Protein AF-A0A2E0BP72-F1 (afdb_monomer_lite)

Structure (mmCIF, N/CA/C/O backbone):
data_AF-A0A2E0BP72-F1
#
_entry.id   AF-A0A2E0BP72-F1
#
loop_
_atom_site.group_PDB
_atom_site.id
_atom_site.type_symbol
_atom_site.label_atom_id
_atom_site.label_alt_id
_atom_site.label_comp_id
_atom_site.label_asym_id
_atom_site.label_entity_id
_atom_site.label_seq_id
_atom_site.pdbx_PDB_ins_code
_atom_site.Cartn_x
_atom_site.Cartn_y
_atom_site.Cartn_z
_atom_site.occupancy
_atom_site.B_iso_or_equiv
_atom_site.auth_seq_id
_atom_site.auth_comp_id
_atom_site.auth_asym_id
_atom_site.auth_atom_id
_atom_site.pdbx_PDB_model_num
ATOM 1 N N . MET A 1 1 ? 23.089 -10.693 -28.184 1.00 66.25 1 MET A N 1
ATOM 2 C CA . MET A 1 1 ? 21.725 -10.271 -27.808 1.00 66.25 1 MET A CA 1
ATOM 3 C C . MET A 1 1 ? 21.335 -9.177 -28.765 1.00 66.25 1 MET A C 1
ATOM 5 O O . MET A 1 1 ? 22.103 -8.231 -28.905 1.00 66.25 1 MET A O 1
ATOM 9 N N . ASP A 1 2 ? 20.210 -9.329 -29.446 1.00 93.31 2 ASP A N 1
ATOM 10 C CA . ASP A 1 2 ? 19.796 -8.368 -30.461 1.00 93.31 2 ASP A CA 1
ATOM 11 C C . ASP A 1 2 ? 19.290 -7.083 -29.804 1.00 93.31 2 ASP A C 1
ATOM 13 O O . ASP A 1 2 ? 18.782 -7.100 -28.678 1.00 93.31 2 ASP A O 1
ATOM 17 N N . ALA A 1 3 ? 19.409 -5.956 -30.510 1.00 93.19 3 ALA A N 1
ATOM 18 C CA . ALA A 1 3 ? 18.943 -4.659 -30.017 1.00 93.19 3 ALA A CA 1
ATOM 19 C C . ALA A 1 3 ? 17.461 -4.700 -29.595 1.00 93.19 3 ALA A C 1
ATOM 21 O O . ALA A 1 3 ? 17.080 -4.094 -28.596 1.00 93.19 3 ALA A O 1
ATOM 22 N N . LEU A 1 4 ? 16.647 -5.494 -30.300 1.00 93.25 4 LEU A N 1
ATOM 23 C CA . LEU A 1 4 ? 15.248 -5.751 -29.959 1.00 93.25 4 LEU A CA 1
ATOM 24 C C . LEU A 1 4 ? 15.102 -6.390 -28.568 1.00 93.25 4 LEU A C 1
ATOM 26 O O . LEU A 1 4 ? 14.283 -5.946 -27.767 1.00 93.25 4 LEU A O 1
ATOM 30 N N . THR A 1 5 ? 15.914 -7.403 -28.259 1.00 93.25 5 THR A N 1
ATOM 31 C CA . THR A 1 5 ? 15.888 -8.096 -26.964 1.00 93.25 5 THR A CA 1
ATOM 32 C C . THR A 1 5 ? 16.240 -7.143 -25.825 1.00 93.25 5 THR A C 1
ATOM 34 O O . THR A 1 5 ? 15.578 -7.152 -24.792 1.00 93.25 5 THR A O 1
ATOM 37 N N . ILE A 1 6 ? 17.232 -6.271 -26.032 1.00 94.81 6 ILE A N 1
ATOM 38 C CA . ILE A 1 6 ? 17.645 -5.271 -25.037 1.00 94.81 6 ILE A CA 1
ATOM 39 C C . ILE A 1 6 ? 16.500 -4.288 -24.758 1.00 94.81 6 ILE A C 1
ATOM 41 O O . ILE A 1 6 ? 16.183 -4.032 -23.598 1.00 94.81 6 ILE A O 1
ATOM 45 N N . ILE A 1 7 ? 15.837 -3.783 -25.802 1.00 95.75 7 ILE A N 1
ATOM 46 C CA . ILE A 1 7 ? 14.709 -2.849 -25.666 1.00 95.75 7 ILE A CA 1
ATOM 47 C C . ILE A 1 7 ? 13.550 -3.494 -24.896 1.00 95.75 7 ILE A C 1
ATOM 49 O O . ILE A 1 7 ? 13.014 -2.883 -23.973 1.00 95.75 7 ILE A O 1
ATOM 53 N N . VAL A 1 8 ? 13.194 -4.741 -25.220 1.00 96.00 8 VAL A N 1
ATOM 54 C CA . VAL A 1 8 ? 12.121 -5.470 -24.521 1.00 96.00 8 VAL A CA 1
ATOM 55 C C . VAL A 1 8 ? 12.453 -5.655 -23.038 1.00 96.00 8 VAL A C 1
ATOM 57 O O . VAL A 1 8 ? 11.600 -5.414 -22.183 1.00 96.00 8 VAL A O 1
ATOM 60 N N . CYS A 1 9 ? 13.697 -6.014 -22.709 1.00 95.06 9 CYS A N 1
ATOM 61 C CA . CYS A 1 9 ? 14.136 -6.137 -21.319 1.00 95.06 9 CYS A CA 1
ATOM 62 C C . CYS A 1 9 ? 14.045 -4.805 -20.560 1.00 95.06 9 CYS A C 1
ATOM 64 O O . CYS A 1 9 ? 13.558 -4.782 -19.430 1.00 95.06 9 CYS A O 1
ATOM 66 N N . VAL A 1 10 ? 14.457 -3.694 -21.178 1.00 96.06 10 VAL A N 1
ATOM 67 C CA . VAL A 1 10 ? 14.370 -2.361 -20.561 1.00 96.06 10 VAL A CA 1
ATOM 68 C C . VAL A 1 10 ? 12.916 -1.971 -20.297 1.00 96.06 10 VAL A C 1
ATOM 70 O O . VAL A 1 10 ? 12.597 -1.530 -19.195 1.00 96.06 10 VAL A O 1
ATOM 73 N N . VAL A 1 11 ? 12.015 -2.193 -21.258 1.00 96.69 11 VAL A N 1
ATOM 74 C CA . VAL A 1 11 ? 10.582 -1.896 -21.095 1.00 96.69 11 VAL A CA 1
ATOM 75 C C . VAL A 1 11 ? 9.975 -2.700 -19.944 1.00 96.69 11 VAL A C 1
ATOM 77 O O . VAL A 1 11 ? 9.235 -2.141 -19.134 1.00 96.69 11 VAL A O 1
ATOM 80 N N . LEU A 1 12 ? 10.322 -3.985 -19.819 1.00 96.44 12 LEU A N 1
ATOM 81 C CA . LEU A 1 12 ? 9.845 -4.827 -18.720 1.00 96.44 12 LEU A CA 1
ATOM 82 C C . LEU A 1 12 ? 10.327 -4.315 -17.358 1.00 96.44 12 LEU A C 1
ATOM 84 O O . LEU A 1 12 ? 9.517 -4.166 -16.442 1.00 96.44 12 LEU A O 1
ATOM 88 N N . ILE A 1 13 ? 11.610 -3.970 -17.236 1.00 96.44 13 ILE A N 1
ATOM 89 C CA . ILE A 1 13 ? 12.178 -3.429 -15.994 1.00 96.44 13 ILE A CA 1
ATOM 90 C C . ILE A 1 13 ? 11.513 -2.094 -15.632 1.00 96.44 13 ILE A C 1
ATOM 92 O O . ILE A 1 13 ? 11.091 -1.904 -14.491 1.00 96.44 13 ILE A O 1
ATOM 96 N N . CYS A 1 14 ? 11.348 -1.191 -16.602 1.00 96.56 14 CYS A N 1
ATOM 97 C CA . CYS A 1 14 ? 10.656 0.078 -16.388 1.00 96.56 14 CYS A CA 1
ATOM 98 C C . CYS A 1 14 ? 9.200 -0.130 -15.952 1.00 96.56 14 CYS A C 1
ATOM 100 O O . CYS A 1 14 ? 8.750 0.517 -15.008 1.00 96.56 14 CYS A O 1
ATOM 102 N N . SER A 1 15 ? 8.475 -1.058 -16.584 1.00 96.25 15 SER A N 1
ATOM 103 C CA . SER A 1 15 ? 7.086 -1.357 -16.219 1.00 96.25 15 SER A CA 1
ATOM 104 C C . SER A 1 15 ? 6.966 -1.867 -14.780 1.00 96.25 15 SER A C 1
ATOM 106 O O . SER A 1 15 ? 6.078 -1.434 -14.046 1.00 96.25 15 SER A O 1
ATOM 108 N N . TYR A 1 16 ? 7.907 -2.706 -14.338 1.00 96.38 16 TYR A N 1
ATOM 109 C CA . TYR A 1 16 ? 7.936 -3.228 -12.976 1.00 96.38 16 TYR A CA 1
ATOM 110 C C . TYR A 1 16 ? 8.126 -2.113 -11.942 1.00 96.38 16 TYR A C 1
ATOM 112 O O . TYR A 1 16 ? 7.406 -2.057 -10.946 1.00 96.38 16 TYR A O 1
ATOM 120 N N . ILE A 1 17 ? 9.044 -1.178 -12.210 1.00 96.56 17 ILE A N 1
ATOM 121 C CA . ILE A 1 17 ? 9.292 -0.024 -11.334 1.00 96.56 17 ILE A CA 1
ATOM 122 C C . ILE A 1 17 ? 8.039 0.857 -11.230 1.00 96.56 17 ILE A C 1
ATOM 124 O O . ILE A 1 17 ? 7.694 1.307 -10.138 1.00 96.56 17 ILE A O 1
ATOM 128 N N . ILE A 1 18 ? 7.326 1.071 -12.339 1.00 96.25 18 ILE A N 1
ATOM 129 C CA . ILE A 1 18 ? 6.099 1.879 -12.357 1.00 96.25 18 ILE A CA 1
ATOM 130 C C . ILE A 1 18 ? 4.994 1.214 -11.529 1.00 96.25 18 ILE A C 1
ATOM 132 O O . ILE A 1 18 ? 4.376 1.876 -10.694 1.00 96.25 18 ILE A O 1
ATOM 136 N N . VAL A 1 19 ? 4.761 -0.091 -11.710 1.00 96.44 19 VAL A N 1
ATOM 137 C CA . VAL A 1 19 ? 3.755 -0.826 -10.923 1.00 96.44 19 VAL A CA 1
ATOM 138 C C . VAL A 1 19 ? 4.115 -0.817 -9.438 1.00 96.44 19 VAL A C 1
ATOM 140 O O . VAL A 1 19 ? 3.238 -0.606 -8.602 1.00 96.44 19 VAL A O 1
ATOM 143 N N . PHE A 1 20 ? 5.397 -0.970 -9.099 1.00 95.81 20 PHE A N 1
ATOM 144 C CA . PHE A 1 20 ? 5.867 -0.877 -7.719 1.00 95.81 20 PHE A CA 1
ATOM 145 C C . PHE A 1 20 ? 5.608 0.509 -7.111 1.00 95.81 20 PHE A C 1
ATOM 147 O O . PHE A 1 20 ? 5.072 0.603 -6.008 1.00 95.81 20 PHE A O 1
ATOM 154 N N . ALA A 1 21 ? 5.920 1.587 -7.835 1.00 95.12 21 ALA A N 1
ATOM 155 C CA . ALA A 1 21 ? 5.694 2.955 -7.370 1.00 95.12 21 ALA A CA 1
ATOM 156 C C . ALA A 1 21 ? 4.201 3.259 -7.158 1.00 95.12 21 ALA A C 1
ATOM 158 O O . ALA A 1 21 ? 3.828 3.856 -6.148 1.00 95.12 21 ALA A O 1
ATOM 159 N N . LEU A 1 22 ? 3.336 2.804 -8.071 1.00 95.50 22 LEU A N 1
ATOM 160 C CA . LEU A 1 22 ? 1.885 2.932 -7.927 1.00 95.50 22 LEU A CA 1
ATOM 161 C C . LEU A 1 22 ? 1.364 2.111 -6.745 1.00 95.50 22 LEU A C 1
ATOM 163 O O . LEU A 1 22 ? 0.569 2.617 -5.959 1.00 95.50 22 LEU A O 1
ATOM 167 N N . GLY A 1 23 ? 1.842 0.876 -6.578 1.00 93.94 23 GLY A N 1
ATOM 168 C CA . GLY A 1 23 ? 1.502 0.027 -5.439 1.00 93.94 23 GLY A CA 1
ATOM 169 C C . GLY A 1 23 ? 1.920 0.643 -4.103 1.00 93.94 23 GLY A C 1
ATOM 170 O O . GLY A 1 23 ? 1.131 0.651 -3.163 1.00 93.94 23 GLY A O 1
ATOM 171 N N . ALA A 1 24 ? 3.116 1.231 -4.027 1.00 91.06 24 ALA A N 1
ATOM 172 C CA . ALA A 1 24 ? 3.598 1.932 -2.840 1.00 91.06 24 ALA A CA 1
ATOM 173 C C . ALA A 1 24 ? 2.807 3.223 -2.563 1.00 91.06 24 ALA A C 1
ATOM 175 O O . ALA A 1 24 ? 2.456 3.495 -1.415 1.00 91.06 24 ALA A O 1
ATOM 176 N N . GLY A 1 25 ? 2.477 3.996 -3.602 1.00 91.69 25 GLY A N 1
ATOM 177 C CA . GLY A 1 25 ? 1.689 5.225 -3.481 1.00 91.69 25 GLY A CA 1
ATOM 178 C C . GLY A 1 25 ? 0.241 4.966 -3.059 1.00 91.69 25 GLY A C 1
ATOM 179 O O . GLY A 1 25 ? -0.263 5.611 -2.140 1.00 91.69 25 GLY A O 1
ATOM 180 N N . LEU A 1 26 ? -0.416 3.981 -3.677 1.00 91.12 26 LEU A N 1
ATOM 181 C CA . LEU A 1 26 ? -1.755 3.534 -3.289 1.00 91.12 26 LEU A CA 1
ATOM 182 C C . LEU A 1 26 ? -1.726 2.892 -1.902 1.00 91.12 26 LEU A C 1
ATOM 184 O O . LEU A 1 26 ? -2.585 3.192 -1.084 1.00 91.12 26 LEU A O 1
ATOM 188 N N . GLY A 1 27 ? -0.710 2.084 -1.599 1.00 86.75 27 GLY A N 1
ATOM 189 C CA . GLY A 1 27 ? -0.481 1.552 -0.261 1.00 86.75 27 GLY A CA 1
ATOM 190 C C . GLY A 1 27 ? -0.412 2.667 0.779 1.00 86.75 27 GLY A C 1
ATOM 191 O O . GLY A 1 27 ? -1.120 2.609 1.771 1.00 86.75 27 GLY A O 1
ATOM 192 N N . TYR A 1 28 ? 0.345 3.735 0.530 1.00 84.38 28 TYR A N 1
ATOM 193 C CA . TYR A 1 28 ? 0.426 4.882 1.437 1.00 84.38 28 TYR A CA 1
ATOM 194 C C . TYR A 1 28 ? -0.893 5.667 1.560 1.00 84.38 28 TYR A C 1
ATOM 196 O O . TYR A 1 28 ? -1.226 6.144 2.645 1.00 84.38 28 TYR A O 1
ATOM 204 N N . LEU A 1 29 ? -1.650 5.811 0.468 1.00 85.19 29 LEU A N 1
ATOM 205 C CA . LEU A 1 29 ? -2.920 6.546 0.457 1.00 85.19 29 LEU A CA 1
ATOM 206 C C . LEU A 1 29 ? -4.052 5.770 1.150 1.00 85.19 29 LEU A C 1
ATOM 208 O O . LEU A 1 29 ? -4.857 6.363 1.866 1.00 85.19 29 LEU A O 1
ATOM 212 N N . PHE A 1 30 ? -4.115 4.459 0.914 1.00 82.38 30 PHE A N 1
ATOM 213 C CA . PHE A 1 30 ? -5.152 3.562 1.424 1.00 82.38 30 PHE A CA 1
ATOM 214 C C . PHE A 1 30 ? -4.768 2.873 2.731 1.00 82.38 30 PHE A C 1
ATOM 216 O O . PHE A 1 30 ? -5.629 2.236 3.338 1.00 82.38 30 PHE A O 1
ATOM 223 N N . LEU A 1 31 ? -3.523 3.015 3.202 1.00 76.75 31 LEU A N 1
ATOM 224 C CA . LEU A 1 31 ? -3.192 2.667 4.576 1.00 76.75 31 LEU A CA 1
ATOM 225 C C . LEU A 1 31 ? -4.062 3.542 5.482 1.00 76.75 31 LEU A C 1
ATOM 227 O O . LEU A 1 31 ? -3.946 4.773 5.438 1.00 76.75 31 LEU A O 1
ATOM 231 N N . PRO A 1 32 ? -4.944 2.950 6.305 1.00 68.25 32 PRO A N 1
ATOM 232 C CA . PRO A 1 32 ? -5.698 3.727 7.262 1.00 68.25 32 PRO A CA 1
ATOM 233 C C . PRO A 1 32 ? -4.693 4.448 8.161 1.00 68.25 32 PRO A C 1
ATOM 235 O O . PRO A 1 32 ? -4.025 3.837 8.992 1.00 68.25 32 PRO A O 1
ATOM 238 N N . ARG A 1 33 ? -4.619 5.780 8.039 1.00 64.62 33 ARG A N 1
ATOM 239 C CA . ARG A 1 33 ? -3.859 6.650 8.960 1.00 64.62 33 ARG A CA 1
ATOM 240 C C . ARG A 1 33 ? -4.313 6.498 10.422 1.00 64.62 33 ARG A C 1
ATOM 242 O O . ARG A 1 33 ? -3.688 7.056 11.314 1.00 64.62 33 ARG A O 1
ATOM 249 N N . GLY A 1 34 ? -5.393 5.748 10.656 1.00 55.09 34 GLY A N 1
ATOM 250 C CA . GLY A 1 34 ? -5.924 5.359 11.957 1.00 55.09 34 GLY A CA 1
ATOM 251 C C . GLY A 1 34 ? -5.381 4.046 12.528 1.00 55.09 34 GLY A C 1
ATOM 252 O O . GLY A 1 34 ? -5.780 3.696 13.629 1.00 55.09 34 GLY A O 1
ATOM 253 N N . SER A 1 35 ? -4.476 3.333 11.847 1.00 53.62 35 SER A N 1
ATOM 254 C CA . SER A 1 35 ? -3.670 2.295 12.497 1.00 53.62 35 SER A CA 1
ATOM 255 C C . SER A 1 35 ? -2.205 2.726 12.588 1.00 53.62 35 SER A C 1
ATOM 257 O O . SER A 1 35 ? -1.291 1.997 12.201 1.00 53.62 35 SER A O 1
ATOM 259 N N . GLN A 1 36 ? -1.962 3.836 13.288 1.00 54.03 36 GLN A N 1
ATOM 260 C CA . GLN A 1 36 ? -1.074 3.666 14.437 1.00 54.03 36 GLN A CA 1
ATOM 261 C C . GLN A 1 36 ? -1.777 2.658 15.351 1.00 54.03 36 GLN A C 1
ATOM 263 O O . GLN A 1 36 ? -2.429 3.016 16.321 1.00 54.03 36 GLN A O 1
ATOM 268 N N . ALA A 1 37 ? -1.725 1.375 14.967 1.00 52.12 37 ALA A N 1
ATOM 269 C CA . ALA A 1 37 ? -1.770 0.331 15.953 1.00 52.12 37 ALA A CA 1
ATOM 270 C C . ALA A 1 37 ? -0.677 0.762 16.908 1.00 52.12 37 ALA A C 1
ATOM 272 O O . ALA A 1 37 ? 0.462 0.962 16.474 1.00 52.12 37 ALA A O 1
ATOM 273 N N . ASP A 1 38 ? -1.086 1.052 18.131 1.00 51.09 38 ASP A N 1
ATOM 274 C CA . ASP A 1 38 ? -0.217 1.292 19.250 1.00 51.09 38 ASP A CA 1
ATOM 275 C C . ASP A 1 38 ? 0.792 0.137 19.309 1.00 51.09 38 ASP A C 1
ATOM 277 O O . ASP A 1 38 ? 0.682 -0.783 20.110 1.00 51.09 38 ASP A O 1
ATOM 281 N N . PHE A 1 39 ? 1.871 0.229 18.536 1.00 53.12 39 PHE A N 1
ATOM 282 C CA . PHE A 1 39 ? 3.189 -0.169 18.983 1.00 53.12 39 PHE A CA 1
ATOM 283 C C . PHE A 1 39 ? 3.602 0.861 20.041 1.00 53.12 39 PHE A C 1
ATOM 285 O O . PHE A 1 39 ? 4.653 1.495 19.976 1.00 53.12 39 PHE A O 1
ATOM 292 N N . ALA A 1 40 ? 2.749 1.023 21.057 1.00 53.69 40 ALA A N 1
ATOM 293 C CA . ALA A 1 40 ? 3.203 1.297 22.387 1.00 53.69 40 ALA A CA 1
ATOM 294 C C . ALA A 1 40 ? 4.113 0.112 22.698 1.00 53.69 40 ALA A C 1
ATOM 296 O O . ALA A 1 40 ? 3.663 -0.961 23.100 1.00 53.69 40 ALA A O 1
ATOM 297 N N . ALA A 1 41 ? 5.412 0.293 22.440 1.00 59.28 41 ALA A N 1
ATOM 298 C CA . ALA A 1 41 ? 6.432 -0.456 23.148 1.00 59.28 41 ALA A CA 1
ATOM 299 C C . ALA A 1 41 ? 5.942 -0.532 24.598 1.00 59.28 41 ALA A C 1
ATOM 301 O O . ALA A 1 41 ? 5.606 0.537 25.123 1.00 59.28 41 ALA A O 1
ATOM 302 N N . PRO A 1 42 ? 5.789 -1.734 25.188 1.00 55.06 42 PRO A N 1
ATOM 303 C CA . PRO A 1 42 ? 5.130 -1.894 26.475 1.00 55.06 42 PRO A CA 1
ATOM 304 C C . PRO A 1 42 ? 5.763 -0.885 27.417 1.00 55.06 42 PRO A C 1
ATOM 306 O O . PRO A 1 42 ? 6.961 -0.963 27.703 1.00 55.06 42 PRO A O 1
ATOM 309 N N . THR A 1 43 ? 5.002 0.149 27.776 1.00 58.75 43 THR A N 1
ATOM 310 C CA . THR A 1 43 ? 5.508 1.227 28.606 1.00 58.75 43 THR A CA 1
ATOM 311 C C . THR A 1 43 ? 5.693 0.585 29.959 1.00 58.75 43 THR A C 1
ATOM 313 O O . THR A 1 43 ? 4.743 0.376 30.707 1.00 58.75 43 THR A O 1
ATOM 316 N N . SER A 1 44 ? 6.926 0.151 30.225 1.00 55.91 44 SER A N 1
ATOM 317 C CA . SER A 1 44 ? 7.302 -0.413 31.505 1.00 55.91 44 SER A CA 1
ATOM 318 C C . SER A 1 44 ? 6.732 0.502 32.579 1.00 55.91 44 SER A C 1
ATOM 320 O O . SER A 1 44 ? 6.989 1.709 32.564 1.00 55.91 44 SER A O 1
ATOM 322 N N . PHE A 1 45 ? 5.965 -0.084 33.498 1.00 61.59 45 PHE A N 1
ATOM 323 C CA . PHE A 1 45 ? 5.297 0.572 34.627 1.00 61.59 45 PHE A CA 1
ATOM 324 C C . PHE A 1 45 ? 6.234 1.445 35.495 1.00 61.59 45 PHE A C 1
ATOM 326 O O . PHE A 1 45 ? 5.784 2.180 36.363 1.00 61.59 45 PHE A O 1
ATOM 333 N N . LEU A 1 46 ? 7.539 1.410 35.224 1.00 63.72 46 LEU A N 1
ATOM 334 C CA . LEU A 1 46 ? 8.604 2.195 35.839 1.00 63.72 46 LEU A CA 1
ATOM 335 C C . LEU A 1 46 ? 8.816 3.597 35.231 1.00 63.72 46 LEU A C 1
ATOM 337 O O . LEU A 1 46 ? 9.566 4.378 35.806 1.00 63.72 46 LEU A O 1
ATOM 341 N N . LYS A 1 47 ? 8.193 3.964 34.097 1.00 56.72 47 LYS A N 1
ATOM 342 C CA . LYS A 1 47 ? 8.400 5.295 33.472 1.00 56.72 47 LYS A CA 1
ATOM 343 C C . LYS A 1 47 ? 7.468 6.410 33.958 1.00 56.72 47 LYS A C 1
ATOM 345 O O . LYS A 1 47 ? 7.582 7.537 33.483 1.00 56.72 47 LYS A O 1
ATOM 350 N N . SER A 1 48 ? 6.593 6.148 34.928 1.00 52.56 48 SER A N 1
ATOM 351 C CA . SER A 1 48 ? 5.792 7.196 35.575 1.00 52.56 48 SER A CA 1
ATOM 352 C C . SER A 1 48 ? 6.465 7.707 36.851 1.00 52.56 48 SER A C 1
ATOM 354 O O . SER A 1 48 ? 5.912 7.616 37.942 1.00 52.56 48 SER A O 1
ATOM 356 N N . GLN A 1 49 ? 7.663 8.272 36.718 1.00 59.59 49 GLN A N 1
ATOM 357 C CA . GLN A 1 49 ? 8.272 9.074 37.778 1.00 59.59 49 GLN A CA 1
ATOM 358 C C . GLN A 1 49 ? 8.746 10.394 37.169 1.00 59.59 49 GLN A C 1
ATOM 360 O O . GLN A 1 49 ? 9.918 10.599 36.879 1.00 59.59 49 GLN A O 1
ATOM 365 N N . GLY A 1 50 ? 7.792 11.276 36.875 1.00 61.47 50 GLY A N 1
ATOM 366 C CA . GLY A 1 50 ? 8.120 12.582 36.311 1.00 61.47 50 GLY A CA 1
ATOM 367 C C . GLY A 1 50 ? 6.960 13.285 35.629 1.00 61.47 50 GLY A C 1
ATOM 368 O O . GLY A 1 50 ? 7.048 13.566 34.440 1.00 61.47 50 GLY A O 1
ATOM 369 N N . LYS A 1 51 ? 5.876 13.567 36.360 1.00 45.28 51 LYS A N 1
ATOM 370 C CA . LYS A 1 51 ? 4.976 14.711 36.118 1.00 45.28 51 LYS A CA 1
ATOM 371 C C . LYS A 1 51 ? 4.123 14.961 37.372 1.00 45.28 51 LYS A C 1
ATOM 373 O O . LYS A 1 51 ? 3.866 14.018 38.116 1.00 45.28 51 LYS A O 1
ATOM 378 N N . PRO A 1 52 ? 3.805 16.231 37.671 1.00 45.50 52 PRO A N 1
ATOM 379 C CA . PRO A 1 52 ? 3.626 16.720 39.030 1.00 45.50 52 PRO A CA 1
ATOM 380 C C . PRO A 1 52 ? 2.341 16.198 39.662 1.00 45.50 52 PRO A C 1
ATOM 382 O O . PRO A 1 52 ? 1.264 16.250 39.074 1.00 45.50 52 PRO A O 1
ATOM 385 N N . THR A 1 53 ? 2.494 15.736 40.896 1.00 51.12 53 THR A N 1
ATOM 386 C CA . THR A 1 53 ? 1.456 15.346 41.838 1.00 51.12 53 THR A CA 1
ATOM 387 C C . THR A 1 53 ? 0.381 16.430 41.920 1.00 51.12 53 THR A C 1
ATOM 389 O O . THR A 1 53 ? 0.545 17.437 42.611 1.00 51.12 53 THR A O 1
ATOM 392 N N . GLN A 1 54 ? -0.751 16.228 41.239 1.00 54.03 54 GLN A N 1
ATOM 393 C CA . GLN A 1 54 ? -2.002 16.827 41.689 1.00 54.03 54 GLN A CA 1
ATOM 394 C C . GLN A 1 54 ? -2.181 16.362 43.134 1.00 54.03 54 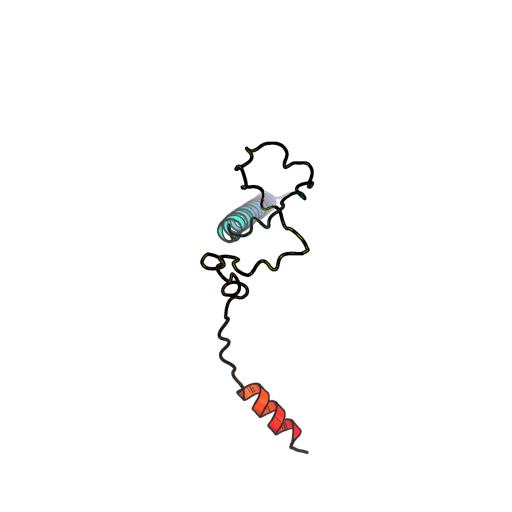GLN A C 1
ATOM 396 O O . GLN A 1 54 ? -2.235 15.160 43.394 1.00 54.03 54 GLN A O 1
ATOM 401 N N . LYS A 1 55 ? -2.189 17.308 44.080 1.00 53.22 55 LYS A N 1
ATOM 402 C CA . LYS A 1 55 ? -2.538 17.060 45.482 1.00 53.22 55 LYS A CA 1
ATOM 403 C C . LYS A 1 55 ? -3.955 16.484 45.520 1.00 53.22 55 LYS A C 1
ATOM 405 O O . LYS A 1 55 ? -4.928 17.223 45.648 1.00 53.22 55 LYS A O 1
ATOM 410 N N . ASN A 1 56 ? -4.064 15.165 45.396 1.00 56.06 56 ASN A N 1
ATOM 411 C CA . ASN A 1 56 ? -5.241 14.435 45.820 1.00 56.06 56 ASN A CA 1
ATOM 412 C C . ASN A 1 56 ? -5.386 14.716 47.312 1.00 56.06 56 ASN A C 1
ATOM 414 O O . ASN A 1 56 ? -4.469 14.453 48.093 1.00 56.06 56 ASN A O 1
ATOM 418 N N . LYS A 1 57 ? -6.508 15.330 47.696 1.00 58.44 57 LYS A N 1
ATOM 419 C CA . LYS A 1 57 ? -6.894 15.416 49.101 1.00 58.44 57 LYS A CA 1
ATOM 420 C C . LYS A 1 57 ? -6.908 13.981 49.618 1.00 58.44 57 LYS A C 1
ATOM 422 O O . LYS A 1 57 ? -7.602 13.145 49.048 1.00 58.44 57 LYS A O 1
ATOM 427 N N . SER A 1 58 ? -6.082 13.701 50.621 1.00 54.84 58 SER A N 1
ATOM 428 C CA . SER A 1 58 ? -6.048 12.404 51.286 1.00 54.84 58 SER A CA 1
ATOM 429 C C . SER A 1 58 ? -7.456 12.099 51.781 1.00 54.84 58 SER A C 1
ATOM 431 O O . SER A 1 58 ? -7.970 12.816 52.639 1.00 54.84 58 SER A O 1
ATOM 433 N N . ILE A 1 59 ? -8.103 11.098 51.190 1.00 61.97 59 ILE A N 1
ATOM 434 C CA . ILE A 1 59 ? -9.337 10.544 51.734 1.00 61.97 59 ILE A CA 1
ATOM 435 C C . ILE A 1 59 ? -8.875 9.463 52.699 1.00 61.97 59 ILE A C 1
ATOM 437 O O . ILE A 1 59 ? -8.417 8.402 52.285 1.00 61.97 59 ILE A O 1
ATOM 441 N N . GLU A 1 60 ? -8.914 9.787 53.984 1.00 63.41 60 GLU A N 1
ATOM 442 C CA . GLU A 1 60 ? -8.718 8.825 55.059 1.00 63.41 60 GLU A CA 1
ATOM 443 C C . GLU A 1 60 ? -9.977 7.952 55.113 1.00 63.41 60 GLU A C 1
ATOM 445 O O . GLU A 1 60 ? -11.065 8.427 55.447 1.00 63.41 60 GLU A O 1
ATOM 450 N N . ILE A 1 61 ? -9.853 6.708 54.649 1.00 59.78 61 ILE A N 1
ATOM 451 C CA . ILE A 1 61 ? -10.933 5.724 54.701 1.00 59.78 61 ILE A CA 1
ATOM 452 C C . ILE A 1 61 ? -10.813 5.025 56.050 1.00 59.78 61 ILE A C 1
ATOM 454 O O . ILE A 1 61 ? -9.874 4.274 56.289 1.00 59.78 61 ILE A O 1
ATOM 458 N N . ASP A 1 62 ? -11.749 5.334 56.936 1.00 59.88 62 ASP A N 1
ATOM 459 C CA . ASP A 1 62 ? -11.934 4.658 58.212 1.00 59.88 62 ASP A CA 1
ATOM 460 C C . ASP A 1 62 ? -12.856 3.449 57.991 1.00 59.88 62 ASP A C 1
ATOM 462 O O . ASP A 1 62 ? -14.031 3.616 57.656 1.00 59.88 62 ASP A O 1
ATOM 466 N N . ASP A 1 63 ? -12.326 2.236 58.170 1.00 60.56 63 ASP A N 1
ATOM 467 C CA . ASP A 1 63 ? -13.028 0.963 57.939 1.00 60.56 63 ASP A CA 1
ATOM 468 C C . ASP A 1 63 ? -14.245 0.755 58.862 1.00 60.56 63 ASP A C 1
ATOM 470 O O . ASP A 1 63 ? -15.079 -0.118 58.613 1.00 60.56 63 ASP A O 1
ATOM 474 N N . THR A 1 64 ? -14.392 1.566 59.915 1.00 63.69 64 THR A N 1
ATOM 475 C CA . THR A 1 64 ? -15.580 1.552 60.784 1.00 63.69 64 THR A CA 1
ATOM 476 C C . THR A 1 64 ? -16.697 2.486 60.315 1.00 63.69 64 THR A C 1
ATOM 478 O O . THR A 1 64 ? -17.806 2.452 60.857 1.00 63.69 64 THR A O 1
ATOM 481 N N . LYS A 1 65 ? -16.449 3.302 59.284 1.00 59.09 65 LYS A N 1
ATOM 482 C CA . LYS A 1 65 ? -17.366 4.342 58.821 1.00 59.09 65 LYS A CA 1
ATOM 483 C C . LYS A 1 65 ? -17.854 4.059 57.404 1.00 59.09 65 LYS A C 1
ATOM 485 O O . LYS A 1 65 ? -17.108 4.100 56.433 1.00 59.09 65 LYS A O 1
ATOM 490 N N . VAL A 1 66 ? -19.160 3.842 57.262 1.00 60.06 66 VAL A N 1
ATOM 491 C CA . VAL A 1 66 ? -19.785 3.666 55.944 1.00 60.06 66 VAL A CA 1
ATOM 492 C C . VAL A 1 66 ? -19.712 4.980 55.155 1.00 60.06 66 VAL A C 1
ATOM 494 O O . VAL A 1 66 ? -20.297 5.995 55.545 1.00 60.06 66 VAL A O 1
ATOM 497 N N . VAL A 1 67 ? -19.003 4.966 54.024 1.00 59.19 67 VAL A N 1
ATOM 498 C CA . VAL A 1 67 ? -18.895 6.107 53.103 1.00 59.19 67 VAL A CA 1
ATOM 499 C C . VAL A 1 67 ? -20.135 6.141 52.203 1.00 59.19 67 VAL A C 1
ATOM 501 O O . VAL A 1 67 ? -20.193 5.477 51.175 1.00 59.19 67 VAL A O 1
ATOM 504 N N . LEU A 1 68 ? -21.157 6.904 52.601 1.00 61.25 68 LEU A N 1
ATOM 505 C CA . LEU A 1 68 ? -22.451 6.977 51.896 1.00 61.25 68 LEU A CA 1
ATOM 506 C C . LEU A 1 68 ? -22.528 8.061 50.805 1.00 61.25 68 LEU A C 1
ATOM 508 O O . LEU A 1 68 ? -23.571 8.219 50.176 1.00 61.25 68 LEU A O 1
ATOM 512 N N . LYS A 1 69 ? -21.462 8.839 50.588 1.00 62.03 69 LYS A N 1
ATOM 513 C CA . LYS A 1 69 ? -21.457 9.951 49.625 1.00 62.03 69 LYS A CA 1
ATOM 514 C C . LYS A 1 69 ? -20.209 9.911 48.759 1.00 62.03 69 LYS A C 1
ATOM 516 O O . LYS A 1 69 ? -19.230 10.601 49.026 1.00 62.03 69 LYS A O 1
ATOM 521 N N . VAL A 1 70 ? -20.257 9.062 47.741 1.00 63.94 70 VAL A N 1
ATOM 522 C CA . VAL A 1 70 ? -19.350 9.146 46.598 1.00 63.94 70 VAL A CA 1
ATOM 523 C C . VAL A 1 70 ? -20.104 9.908 45.511 1.00 63.94 70 VAL A C 1
ATOM 525 O O . VAL A 1 70 ? -21.086 9.393 44.980 1.00 63.94 70 VAL A O 1
ATOM 528 N N . ASP A 1 71 ? -19.677 11.136 45.211 1.00 64.12 71 ASP A N 1
ATOM 529 C CA . ASP A 1 71 ? -20.229 11.916 44.098 1.00 64.12 71 ASP A CA 1
ATOM 530 C C . ASP A 1 71 ? -19.832 11.233 42.783 1.00 64.12 71 ASP A C 1
ATOM 532 O O . ASP A 1 71 ? -18.680 11.282 42.347 1.00 64.12 71 ASP A O 1
ATOM 536 N N . THR A 1 72 ? -20.792 10.538 42.172 1.00 66.12 72 THR A N 1
ATOM 537 C CA . THR A 1 72 ? -20.612 9.818 40.898 1.00 66.12 72 THR A CA 1
ATOM 538 C C . THR A 1 72 ? -21.136 10.605 39.696 1.00 66.12 72 THR A C 1
ATOM 540 O O . THR A 1 72 ? -21.110 10.104 38.574 1.00 66.12 72 THR A O 1
ATOM 543 N N . ASP A 1 73 ? -21.526 11.865 39.902 1.00 67.00 73 ASP A N 1
ATOM 544 C CA . ASP A 1 73 ? -22.178 12.730 38.909 1.00 67.00 73 ASP A CA 1
ATOM 545 C C . ASP A 1 73 ? -21.303 13.045 37.677 1.00 67.00 73 ASP A C 1
ATOM 547 O O . ASP A 1 73 ? -21.814 13.479 36.648 1.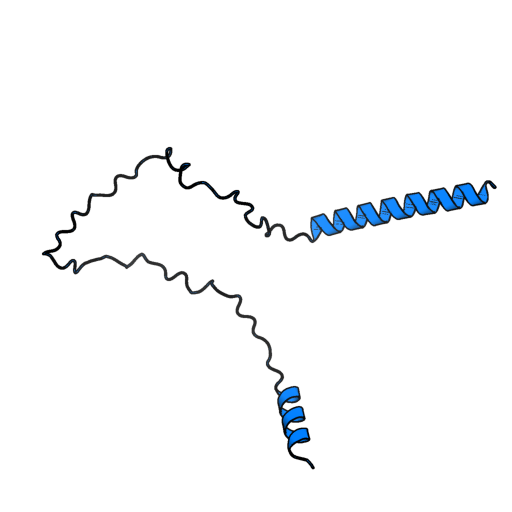00 67.00 73 ASP A O 1
ATOM 551 N N . GLY A 1 74 ? -19.988 12.792 37.751 1.00 60.75 74 GLY A N 1
ATOM 552 C CA . GLY A 1 74 ? -19.035 12.950 36.642 1.00 60.75 74 GLY A CA 1
ATOM 553 C C . GLY A 1 74 ? -18.544 11.643 36.004 1.00 60.75 74 GLY A C 1
ATOM 554 O O . GLY A 1 74 ? -17.681 11.680 35.125 1.00 60.75 74 GLY A O 1
ATOM 555 N N . LEU A 1 75 ? -19.034 10.479 36.446 1.00 63.50 75 LEU A N 1
ATOM 556 C CA . LEU A 1 75 ? -18.641 9.186 35.881 1.00 63.50 75 LEU A CA 1
ATOM 557 C C . LEU A 1 75 ? -19.440 8.905 34.603 1.00 63.50 75 LEU A C 1
ATOM 559 O O . LEU A 1 75 ? -20.486 8.257 34.612 1.00 63.50 75 LEU A O 1
ATOM 563 N N . GLU A 1 76 ? -18.914 9.375 33.471 1.00 63.16 76 GLU A N 1
ATOM 564 C CA . GLU A 1 76 ? -19.416 8.989 32.154 1.00 63.16 76 GLU A CA 1
ATOM 565 C C . GLU A 1 76 ? -19.255 7.476 31.941 1.00 63.16 76 GLU A C 1
ATOM 567 O O . GLU A 1 76 ? -18.151 6.921 31.909 1.00 63.16 76 GLU A O 1
ATOM 572 N N . LYS A 1 77 ? -20.385 6.792 31.752 1.00 63.78 77 LYS A N 1
ATOM 573 C CA . LYS A 1 77 ? -20.443 5.386 31.350 1.00 63.78 77 LYS A CA 1
ATOM 574 C C . LYS A 1 77 ? -19.899 5.246 29.925 1.00 63.78 77 LYS A C 1
ATOM 576 O O . LYS A 1 77 ? -20.641 5.366 28.958 1.00 63.78 77 LYS A O 1
ATOM 581 N N . LYS A 1 78 ? -18.608 4.938 29.774 1.00 57.81 78 LYS A N 1
ATOM 582 C CA . LYS A 1 78 ? -17.938 4.711 28.472 1.00 57.81 78 LYS A CA 1
ATOM 583 C C . LYS A 1 78 ? -18.382 3.432 27.725 1.00 57.81 78 LYS A C 1
ATOM 585 O O . LYS A 1 78 ? -17.614 2.892 26.935 1.00 57.81 78 LYS A O 1
ATOM 590 N N . PHE A 1 79 ? -19.592 2.921 27.959 1.00 56.47 79 PHE A N 1
ATOM 591 C CA . PHE A 1 79 ? -20.075 1.688 27.323 1.00 56.47 79 PHE A CA 1
ATOM 592 C C . PHE A 1 79 ? -20.659 1.913 25.920 1.00 56.47 79 PHE A C 1
ATOM 594 O O . PHE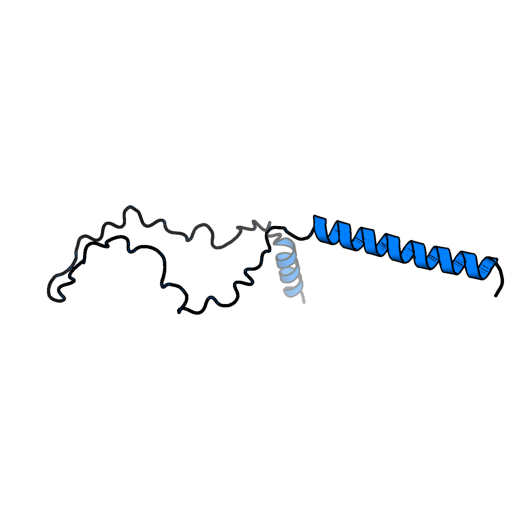 A 1 79 ? -20.722 0.969 25.139 1.00 56.47 79 PHE A O 1
ATOM 601 N N . ASP A 1 80 ? -20.994 3.153 25.552 1.00 56.19 80 ASP A N 1
ATOM 602 C CA . ASP A 1 80 ? -21.643 3.460 24.265 1.00 56.19 80 ASP A CA 1
ATOM 603 C C . ASP A 1 80 ? -20.717 3.366 23.038 1.00 56.19 80 ASP A C 1
ATOM 605 O O . ASP A 1 80 ? -21.182 3.455 21.904 1.00 56.19 80 ASP A O 1
ATOM 609 N N . LYS A 1 81 ? -19.404 3.173 23.230 1.00 57.19 81 LYS A N 1
ATOM 610 C CA . LYS A 1 81 ? -18.407 3.137 22.138 1.00 57.19 81 LYS A CA 1
ATOM 611 C C . LYS A 1 81 ? -17.639 1.817 22.026 1.00 57.19 81 LYS A C 1
ATOM 613 O O . LYS A 1 81 ? -16.557 1.795 21.452 1.00 57.19 81 LYS A O 1
ATOM 618 N N . ILE A 1 82 ? -18.158 0.723 22.585 1.00 60.25 82 ILE A N 1
ATOM 619 C CA . ILE A 1 82 ? -17.468 -0.580 22.540 1.00 60.25 82 ILE A CA 1
ATOM 620 C C . ILE A 1 82 ? -17.683 -1.317 21.205 1.00 60.25 82 ILE A C 1
ATOM 622 O O . ILE A 1 82 ? -16.896 -2.201 20.872 1.00 60.25 82 ILE A O 1
ATOM 626 N N . ALA A 1 83 ? -18.681 -0.954 20.392 1.00 58.06 83 ALA A N 1
ATOM 627 C CA . ALA A 1 83 ? -18.886 -1.612 19.102 1.00 58.06 83 ALA A CA 1
ATOM 628 C C . ALA A 1 83 ? -19.543 -0.706 18.053 1.00 58.06 83 ALA A C 1
ATOM 630 O O . ALA A 1 83 ? -20.562 -0.067 18.318 1.00 58.06 83 ALA A O 1
ATOM 631 N N . ASP A 1 84 ? -19.009 -0.733 16.830 1.00 56.72 84 ASP A N 1
ATOM 632 C CA . ASP A 1 84 ? -19.711 -0.246 15.646 1.00 56.72 84 ASP A CA 1
ATOM 633 C C . ASP A 1 84 ? -21.015 -1.036 15.476 1.00 56.72 84 ASP A C 1
ATOM 635 O O . ASP A 1 84 ? -21.011 -2.241 15.203 1.00 56.72 84 ASP A O 1
ATOM 639 N N . SER A 1 85 ? -22.158 -0.365 15.628 1.00 62.22 85 SER A N 1
ATOM 640 C CA . SER A 1 85 ? -23.467 -0.973 15.384 1.00 62.22 85 SER A CA 1
ATOM 641 C C . SER A 1 85 ? -23.689 -1.166 13.880 1.00 62.22 85 SER A C 1
ATOM 643 O O . SER A 1 85 ? -24.365 -0.398 13.195 1.00 62.22 85 SER A O 1
ATOM 645 N N . LYS A 1 86 ? -23.109 -2.232 13.324 1.00 58.94 86 LYS A N 1
ATOM 646 C CA . LYS A 1 86 ? -23.384 -2.656 11.952 1.00 58.94 86 LYS A CA 1
ATOM 647 C C . LYS A 1 86 ? -24.828 -3.156 11.884 1.00 58.94 86 LYS A C 1
ATOM 649 O O . LYS A 1 86 ? -25.115 -4.304 12.217 1.00 58.94 86 LYS A O 1
ATOM 654 N N . LYS A 1 87 ? -25.753 -2.305 11.428 1.00 59.50 87 LYS A N 1
ATOM 655 C CA . LYS A 1 87 ? -27.109 -2.724 11.041 1.00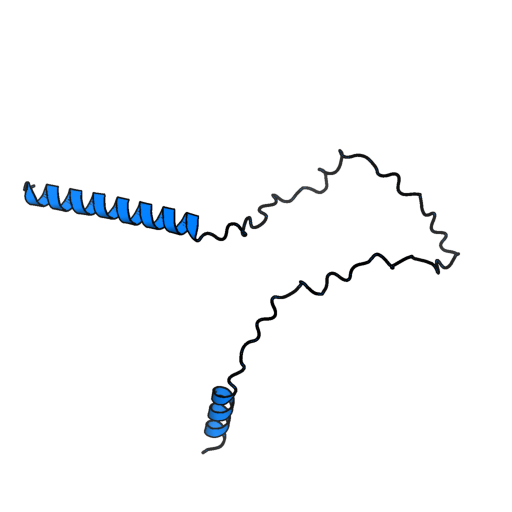 59.50 87 LYS A CA 1
ATOM 656 C C . LYS A 1 87 ? -27.015 -3.596 9.789 1.00 59.50 87 LYS A C 1
ATOM 658 O O . LYS A 1 87 ? -27.164 -3.125 8.666 1.00 59.50 87 LYS A O 1
ATOM 663 N N . VAL A 1 88 ? -26.724 -4.879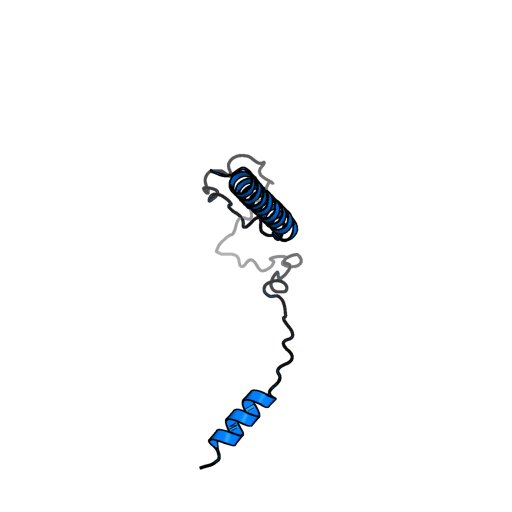 9.977 1.00 61.03 88 VAL A N 1
ATOM 664 C CA . VAL A 1 88 ? -26.860 -5.882 8.923 1.00 61.03 88 VAL A CA 1
ATOM 665 C C . VAL A 1 88 ? -28.357 -6.024 8.651 1.00 61.03 88 VAL A C 1
ATOM 667 O O . VAL A 1 88 ? -29.110 -6.418 9.541 1.00 61.03 88 VAL A O 1
ATOM 670 N N . LYS A 1 89 ? -28.814 -5.679 7.439 1.00 61.34 89 LYS A N 1
ATOM 671 C CA . LYS A 1 89 ? -30.137 -6.106 6.965 1.00 61.34 89 LYS A CA 1
ATOM 672 C C . LYS A 1 89 ? -30.122 -7.632 6.970 1.00 61.34 89 LYS A C 1
ATOM 674 O O . LYS A 1 89 ? -29.477 -8.245 6.126 1.00 61.34 89 LYS A O 1
ATOM 679 N N . SER A 1 90 ? -30.758 -8.224 7.974 1.00 60.44 90 SER A N 1
ATOM 680 C CA . SER A 1 90 ? -30.925 -9.667 8.075 1.00 60.44 90 SER A CA 1
ATOM 681 C C . SER A 1 90 ? -31.859 -10.109 6.952 1.00 60.44 90 SER A C 1
ATOM 683 O O . SER A 1 90 ? -33.075 -9.959 7.055 1.00 60.44 90 SER A O 1
ATOM 685 N N . ASP A 1 91 ? -31.294 -10.580 5.841 1.00 68.00 91 ASP A N 1
ATOM 686 C CA . ASP A 1 91 ? -32.071 -11.259 4.812 1.00 68.00 91 ASP A CA 1
ATOM 687 C C . ASP A 1 91 ? -32.288 -12.715 5.247 1.00 68.00 91 ASP A C 1
ATOM 689 O O . ASP A 1 91 ? -31.468 -13.612 5.030 1.00 68.00 91 ASP A O 1
ATOM 693 N N . ILE A 1 92 ? -33.409 -12.926 5.934 1.00 71.88 92 ILE A N 1
ATOM 694 C CA . ILE A 1 92 ? -33.824 -14.213 6.505 1.00 71.88 92 ILE A CA 1
ATOM 695 C C . ILE A 1 92 ? -34.286 -15.190 5.397 1.00 71.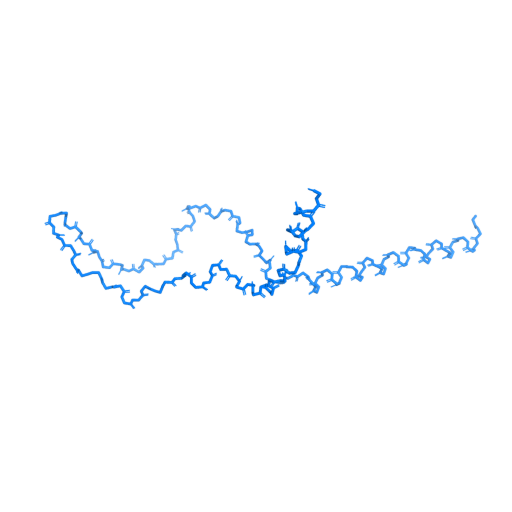88 92 ILE A C 1
ATOM 697 O O . ILE A 1 92 ? -34.507 -16.372 5.667 1.00 71.88 92 ILE A O 1
ATOM 701 N N . SER A 1 93 ? -34.378 -14.748 4.133 1.00 74.25 93 SER A N 1
ATOM 702 C CA . SER A 1 93 ? -34.802 -15.569 2.987 1.00 74.25 93 SER A CA 1
ATOM 703 C C . SER A 1 93 ? -33.948 -16.831 2.818 1.00 74.25 93 SER A C 1
ATOM 705 O O . SER A 1 93 ? -34.471 -17.927 2.604 1.00 74.25 93 SER A O 1
ATOM 707 N N . SER A 1 94 ? -32.631 -16.710 3.015 1.00 71.88 94 SER A N 1
ATOM 708 C CA . SER A 1 94 ? -31.696 -17.843 2.942 1.00 71.88 94 SER A CA 1
ATOM 709 C C . SER A 1 94 ? -31.964 -18.897 4.026 1.00 71.88 94 SER A C 1
ATOM 711 O O . SER A 1 94 ? -32.002 -20.097 3.739 1.00 71.88 94 SER A O 1
ATOM 713 N N . SER A 1 95 ? -32.238 -18.454 5.255 1.00 77.25 95 SER A N 1
ATOM 714 C CA . SER A 1 95 ? -32.585 -19.317 6.387 1.00 77.25 95 SER A CA 1
ATOM 715 C C . SER A 1 95 ? -33.943 -20.000 6.197 1.00 77.25 95 SER A C 1
ATOM 717 O O . SER A 1 95 ? -34.078 -21.187 6.488 1.00 77.25 95 SER A O 1
ATOM 719 N N . VAL A 1 96 ? -34.938 -19.292 5.651 1.00 77.06 96 VAL A N 1
ATOM 720 C CA . VAL A 1 96 ? -36.276 -19.847 5.368 1.00 77.06 96 VAL A CA 1
ATOM 721 C C . VAL A 1 96 ? -36.222 -20.889 4.253 1.00 77.06 96 VAL A C 1
ATOM 723 O O . VAL A 1 96 ? -36.842 -21.946 4.373 1.00 77.06 96 VAL A O 1
ATOM 726 N N . ASN A 1 97 ? -35.458 -20.635 3.190 1.00 78.25 97 ASN A N 1
ATOM 727 C CA . ASN A 1 97 ? -35.310 -21.583 2.086 1.00 78.25 97 ASN A CA 1
ATOM 728 C C . ASN A 1 97 ? -34.578 -22.857 2.520 1.00 78.25 97 ASN A C 1
ATOM 730 O O . ASN A 1 97 ? -34.985 -23.952 2.132 1.00 78.25 97 ASN A O 1
ATOM 734 N N . LYS A 1 98 ? -33.568 -22.733 3.391 1.00 78.94 98 LYS A N 1
ATOM 735 C CA . LYS A 1 98 ? -32.881 -23.884 3.992 1.00 78.94 98 LYS A CA 1
ATOM 736 C C . LYS A 1 98 ? -33.805 -24.700 4.901 1.00 78.94 98 LYS A C 1
ATOM 738 O O . LYS A 1 98 ? -33.765 -25.923 4.880 1.00 78.94 98 LYS A O 1
ATOM 743 N N . LEU A 1 99 ? -34.682 -24.043 5.660 1.00 79.12 99 LEU A N 1
ATOM 744 C CA . LEU A 1 99 ? -35.660 -24.735 6.502 1.00 79.12 99 LEU A CA 1
ATOM 745 C C . LEU A 1 99 ? -36.729 -25.463 5.669 1.00 79.12 99 LEU A C 1
ATOM 747 O O . LEU A 1 99 ? -37.121 -26.581 6.000 1.00 79.12 99 LEU A O 1
ATOM 751 N N . LYS A 1 100 ? -37.182 -24.858 4.562 1.00 78.25 100 LYS A N 1
ATOM 752 C CA . LYS A 1 100 ? -38.139 -25.482 3.636 1.00 78.25 100 LYS A CA 1
ATOM 753 C C . LYS A 1 100 ? -37.565 -26.724 2.955 1.00 78.25 100 LYS A C 1
ATOM 755 O O . LYS A 1 100 ? -38.279 -27.715 2.846 1.00 78.25 100 LYS A O 1
ATOM 760 N N . SER A 1 101 ? -36.297 -26.700 2.539 1.00 79.19 101 SER A N 1
ATOM 761 C CA . SER A 1 101 ? -35.659 -27.865 1.911 1.00 79.19 101 SER A CA 1
ATOM 762 C C . SER A 1 101 ? -35.381 -29.009 2.892 1.00 79.19 101 SER A C 1
ATOM 764 O O . SER A 1 101 ? -35.302 -30.158 2.474 1.00 79.19 101 SER A O 1
ATOM 766 N N . MET A 1 102 ? -35.298 -28.728 4.197 1.00 77.81 102 MET A N 1
ATOM 767 C CA . MET A 1 102 ? -35.152 -29.751 5.240 1.00 77.81 102 MET A CA 1
ATOM 768 C C . MET A 1 102 ? -36.467 -30.451 5.615 1.00 77.81 102 MET A C 1
ATOM 770 O O . MET A 1 102 ? -36.426 -31.516 6.223 1.00 77.81 102 MET A O 1
ATOM 774 N N . LYS A 1 103 ? -37.630 -29.887 5.258 1.00 73.00 103 LYS A N 1
ATOM 775 C CA . LYS A 1 103 ? -38.955 -30.464 5.557 1.00 73.00 103 LYS A CA 1
ATOM 776 C C . LYS A 1 103 ? -39.489 -31.380 4.437 1.00 73.00 103 LYS A C 1
ATOM 778 O O . LYS A 1 103 ? -40.639 -31.795 4.501 1.00 73.00 103 LYS A O 1
ATOM 783 N N . GLY A 1 104 ? -38.694 -31.661 3.399 1.00 60.91 104 GLY A N 1
ATOM 784 C CA . GLY A 1 104 ? -39.172 -32.309 2.173 1.00 60.91 104 GLY A CA 1
ATOM 785 C C . GLY A 1 104 ? -38.266 -33.398 1.599 1.00 60.91 104 GLY A C 1
ATOM 786 O O . GLY A 1 104 ? -37.795 -33.258 0.472 1.00 60.91 104 GLY A O 1
ATOM 787 N N . LYS A 1 105 ? -38.082 -34.486 2.352 1.00 52.59 105 LYS A N 1
ATOM 788 C CA . LYS A 1 105 ? -38.403 -35.850 1.903 1.00 52.59 105 LYS A CA 1
ATOM 789 C C . LYS A 1 105 ? -39.209 -36.526 3.004 1.00 52.59 105 LYS A C 1
ATOM 791 O O . LYS A 1 105 ? -38.838 -36.315 4.178 1.00 52.59 105 LYS A O 1
#

Sequence (105 aa):
MDALTIIVCVVLICSYIIVFALGAGLGYLFLPRGSQADFAAPTSFLKSQGKPTQKNKSIEIDDTKVVLKVDTDGLEKKFDKIADSKKVKSDISSSVNKLKSMKGK

Radius of gyration: 31.92 Å; chains: 1; bounding box: 61×53×91 Å

Secondary structure (DSSP, 8-state):
--HHHHHHHHHHHHHHHHHHHHHHHHHHHHS-TT----------TT----S-----------TTS-------TT---GGGGSS--------THHHHHHHHHHT--

Foldseek 3Di:
DDPVVVVVVVVVVVVVVVVVVVVVVVCVVPVPPPPPVPPVVPPPPPPPPDDDDPPDPDDDDDPVDDPPDDPCVPVPPPPPPPDDPPPDPPPCVVVVVVVVVVVPD

pLDDT: mean 70.58, std 15.87, range [45.28, 96.69]